Protein AF-A0A3C0ZNL0-F1 (afdb_monomer_lite)

Sequence (82 aa):
MKLDKLIQKLLPHDDKFYGFLEESSANLVNAAEALKKLSFSKDPAEREAIVAQIKDLEHQGDSITHRIFSELNATFVTPIDR

pLDDT: mean 89.63, std 12.39, range [55.31, 98.75]

Structure (mmCIF, N/CA/C/O backbone):
data_AF-A0A3C0ZNL0-F1
#
_entry.id   AF-A0A3C0ZNL0-F1
#
loop_
_atom_site.group_PDB
_atom_site.id
_atom_site.type_symbol
_atom_site.label_atom_id
_atom_site.label_alt_id
_atom_site.label_comp_id
_atom_site.label_asym_id
_atom_site.label_entity_id
_atom_site.label_seq_id
_atom_site.pdbx_PDB_ins_code
_atom_site.Cartn_x
_atom_site.Cartn_y
_atom_site.Cartn_z
_atom_site.occupancy
_atom_site.B_iso_or_equiv
_atom_site.auth_seq_id
_atom_site.auth_comp_id
_atom_site.auth_asym_id
_atom_site.auth_atom_id
_atom_site.pdbx_PDB_model_num
ATOM 1 N N . MET A 1 1 ? -13.751 -3.568 36.099 1.00 55.31 1 MET A N 1
ATOM 2 C CA . MET A 1 1 ? -14.661 -4.410 36.918 1.00 55.31 1 MET A CA 1
ATOM 3 C C . MET A 1 1 ? -15.268 -5.507 36.036 1.00 55.31 1 MET A C 1
ATOM 5 O O . MET A 1 1 ? -15.220 -5.387 34.821 1.00 55.31 1 MET A O 1
ATOM 9 N N . LYS A 1 2 ? -15.776 -6.623 36.592 1.00 67.62 2 LYS A N 1
ATOM 10 C CA . LYS A 1 2 ? -16.280 -7.777 35.797 1.00 67.62 2 LYS A CA 1
ATOM 11 C C . LYS A 1 2 ? -17.409 -7.410 34.814 1.00 67.62 2 LYS A C 1
ATOM 13 O O . LYS A 1 2 ? -17.562 -8.083 33.801 1.00 67.62 2 LYS A O 1
ATOM 18 N N . LEU A 1 3 ? -18.156 -6.349 35.119 1.00 74.25 3 LEU A N 1
ATOM 19 C CA . LEU A 1 3 ? -19.250 -5.827 34.304 1.00 74.25 3 LEU A CA 1
ATOM 20 C C . LEU A 1 3 ? -18.753 -5.215 32.983 1.00 74.25 3 LEU A C 1
ATOM 22 O O . LEU A 1 3 ? -19.328 -5.493 31.938 1.00 74.25 3 LEU A O 1
ATOM 26 N N . ASP A 1 4 ? -17.625 -4.500 33.012 1.00 70.19 4 ASP A N 1
ATOM 27 C CA . ASP A 1 4 ? -17.031 -3.869 31.823 1.00 70.19 4 ASP A CA 1
ATOM 28 C C . ASP A 1 4 ? -16.638 -4.918 30.777 1.00 70.19 4 ASP A C 1
ATOM 30 O O . ASP A 1 4 ? -16.942 -4.772 29.600 1.00 70.19 4 ASP A O 1
ATOM 34 N N . LYS A 1 5 ? -16.051 -6.041 31.219 1.00 68.62 5 LYS A N 1
ATOM 35 C CA . LYS A 1 5 ? -15.702 -7.172 30.339 1.00 68.62 5 LYS A CA 1
ATOM 36 C C . LYS A 1 5 ? -16.925 -7.855 29.724 1.00 68.62 5 LYS A C 1
ATOM 38 O O . LYS A 1 5 ? -16.827 -8.396 28.628 1.00 68.62 5 LYS A O 1
ATOM 43 N N . LEU A 1 6 ? -18.055 -7.875 30.432 1.00 75.44 6 LEU A N 1
ATOM 44 C CA . LEU A 1 6 ? -19.296 -8.470 29.934 1.00 75.44 6 LEU A CA 1
ATOM 45 C C . LEU A 1 6 ? -19.936 -7.574 28.865 1.00 75.44 6 LEU A C 1
ATOM 47 O O . LEU A 1 6 ? -20.371 -8.078 27.837 1.00 75.44 6 LEU A O 1
ATOM 51 N N . ILE A 1 7 ? -19.922 -6.255 29.083 1.00 72.75 7 ILE A N 1
ATOM 52 C CA . ILE A 1 7 ? -20.385 -5.249 28.116 1.00 72.75 7 ILE A CA 1
ATOM 53 C C . ILE A 1 7 ? -19.496 -5.256 26.867 1.00 72.75 7 ILE A C 1
ATOM 55 O O . ILE A 1 7 ? -20.010 -5.281 25.755 1.00 72.75 7 ILE A O 1
ATOM 59 N N . GLN A 1 8 ? -18.174 -5.335 27.032 1.00 68.06 8 GLN A N 1
ATOM 60 C CA . GLN A 1 8 ? -17.216 -5.393 25.923 1.00 68.06 8 GLN A CA 1
ATOM 61 C C . GLN A 1 8 ? -17.420 -6.623 25.023 1.00 68.06 8 GLN A C 1
ATOM 63 O O . GLN A 1 8 ? -17.264 -6.534 23.815 1.00 68.06 8 GLN A O 1
ATOM 68 N N . LYS A 1 9 ? -17.843 -7.755 25.598 1.00 68.50 9 LYS A N 1
ATOM 69 C CA . LYS A 1 9 ? -18.146 -8.992 24.860 1.00 68.50 9 LYS A CA 1
ATOM 70 C C . LYS A 1 9 ? -19.510 -8.970 24.148 1.00 68.50 9 LYS A C 1
ATOM 72 O O . LYS A 1 9 ? -19.764 -9.827 23.308 1.00 68.50 9 LYS A O 1
ATOM 77 N N . LEU A 1 10 ? -20.393 -8.044 24.531 1.00 68.88 10 LEU A N 1
ATOM 78 C CA . LEU A 1 10 ? -21.716 -7.826 23.933 1.00 68.88 10 LEU A CA 1
ATOM 79 C C . LEU A 1 10 ? -21.707 -6.704 22.887 1.00 68.88 10 LEU A C 1
ATOM 81 O O . LEU A 1 10 ? -22.621 -6.636 22.067 1.00 68.88 10 LEU A O 1
ATOM 85 N N . LEU A 1 11 ? -20.696 -5.830 22.914 1.00 66.19 11 LEU A N 1
ATOM 86 C CA . LEU A 1 11 ? -20.455 -4.886 21.834 1.00 66.19 11 LEU A CA 1
ATOM 87 C C . LEU A 1 11 ? -20.048 -5.678 20.584 1.00 66.19 11 LEU A C 1
ATOM 89 O O . LEU A 1 11 ? -19.195 -6.562 20.687 1.00 66.19 11 LEU A O 1
ATOM 93 N N . PRO A 1 12 ? -20.647 -5.399 19.414 1.00 57.44 12 PRO A N 1
ATOM 94 C CA . PRO A 1 12 ? -20.187 -5.990 18.170 1.00 57.44 12 PRO A CA 1
ATOM 95 C C . PRO A 1 12 ? -18.715 -5.615 17.986 1.00 57.44 12 PRO A C 1
ATOM 97 O O . PRO A 1 12 ? -18.378 -4.445 17.806 1.00 57.44 12 PRO A O 1
ATOM 100 N N . HIS A 1 13 ? -17.837 -6.611 18.094 1.00 58.16 13 HIS A N 1
ATOM 101 C CA . HIS A 1 13 ? -16.452 -6.484 17.675 1.00 58.16 13 HIS A CA 1
ATOM 102 C C . HIS A 1 13 ? -16.475 -6.411 16.156 1.00 58.16 13 HIS A C 1
ATOM 104 O O . HIS A 1 13 ? -16.575 -7.423 15.466 1.00 58.16 13 HIS A O 1
ATOM 110 N N . ASP A 1 14 ? -16.501 -5.187 15.643 1.00 61.03 14 ASP A N 1
ATOM 111 C CA . ASP A 1 14 ? -16.423 -4.949 14.215 1.00 61.03 14 ASP A CA 1
ATOM 112 C C . ASP A 1 14 ? -14.957 -5.152 13.793 1.00 61.03 14 ASP A C 1
ATOM 114 O O . ASP A 1 14 ? -14.177 -4.207 13.653 1.00 61.03 14 ASP A O 1
ATOM 118 N N . ASP A 1 15 ? -14.559 -6.423 13.653 1.00 70.38 15 ASP A N 1
ATOM 119 C CA . ASP A 1 15 ? -13.211 -6.866 13.250 1.00 70.38 15 ASP A CA 1
ATOM 120 C C . ASP A 1 15 ? -12.860 -6.449 11.806 1.00 70.38 15 ASP A C 1
ATOM 122 O O . ASP A 1 15 ? -11.763 -6.720 11.310 1.00 70.38 15 ASP A O 1
ATOM 126 N N . LYS A 1 16 ? -13.764 -5.725 11.131 1.00 83.25 16 LYS A N 1
ATOM 127 C CA . LYS A 1 16 ? -13.578 -5.148 9.796 1.00 83.25 16 LYS A CA 1
ATOM 128 C C . LYS A 1 16 ? -12.287 -4.339 9.665 1.00 83.25 16 LYS A C 1
ATOM 130 O O . LYS A 1 16 ? -11.670 -4.373 8.607 1.00 83.25 16 LYS A O 1
ATOM 135 N N . PHE A 1 17 ? -11.845 -3.651 10.725 1.00 89.00 17 PHE A N 1
ATOM 136 C CA . PHE A 1 17 ? -10.613 -2.858 10.678 1.00 89.00 17 PHE A CA 1
ATOM 137 C C . PHE A 1 17 ? -9.370 -3.726 10.502 1.00 89.00 17 PHE A C 1
ATOM 139 O O . PHE A 1 17 ? -8.500 -3.365 9.715 1.00 89.00 17 PHE A O 1
ATOM 146 N N . TYR A 1 18 ? -9.297 -4.883 11.166 1.00 91.19 18 TYR A N 1
ATOM 147 C CA . TYR A 1 18 ? -8.199 -5.823 10.942 1.00 91.19 18 TYR A CA 1
ATOM 148 C C . TYR A 1 18 ? -8.246 -6.381 9.521 1.00 91.19 18 TYR A C 1
ATOM 150 O O . TYR A 1 18 ? -7.219 -6.393 8.851 1.00 91.19 18 TYR A O 1
ATOM 158 N N . GLY A 1 19 ? -9.441 -6.708 9.017 1.00 92.62 19 GLY A N 1
ATOM 159 C CA . GLY A 1 19 ? -9.622 -7.109 7.620 1.00 92.62 19 GLY A CA 1
ATOM 160 C C . GLY A 1 19 ? -9.144 -6.048 6.619 1.00 92.62 19 GLY A C 1
ATOM 161 O O . GLY A 1 19 ? -8.442 -6.376 5.667 1.00 92.62 19 GLY A O 1
ATOM 162 N N . PHE A 1 20 ? -9.442 -4.764 6.845 1.00 93.69 20 PHE A N 1
ATOM 163 C CA . PHE A 1 20 ? -8.940 -3.693 5.977 1.00 93.69 20 PHE A CA 1
ATOM 164 C C . PHE A 1 20 ? -7.421 -3.521 6.060 1.00 93.69 20 PHE A C 1
ATOM 166 O O . PHE A 1 20 ? -6.780 -3.243 5.048 1.00 93.69 20 PHE A O 1
ATOM 173 N N . LEU A 1 21 ? -6.830 -3.676 7.249 1.00 93.81 21 LEU A N 1
ATOM 174 C CA . LEU A 1 21 ? -5.378 -3.609 7.422 1.00 93.81 21 LEU A CA 1
ATOM 175 C C . LEU A 1 21 ? -4.676 -4.792 6.744 1.00 93.81 21 LEU A C 1
ATOM 177 O O . LEU A 1 21 ? -3.626 -4.604 6.127 1.00 93.81 21 LEU A O 1
ATOM 181 N N . GLU A 1 22 ? -5.260 -5.988 6.809 1.00 96.19 22 GLU A N 1
ATOM 182 C CA . GLU A 1 22 ? -4.798 -7.164 6.068 1.00 96.19 22 GLU A CA 1
ATOM 183 C C . GLU A 1 22 ? -4.882 -6.931 4.555 1.00 96.19 22 GLU A C 1
ATOM 185 O O . GLU A 1 22 ? -3.893 -7.143 3.853 1.00 96.19 22 GLU A O 1
ATOM 190 N N . GLU A 1 23 ? -6.010 -6.414 4.057 1.00 97.62 23 GLU A N 1
ATOM 191 C CA . GLU A 1 23 ? -6.210 -6.063 2.643 1.00 97.62 23 GLU A CA 1
ATOM 192 C C . GLU A 1 23 ? -5.173 -5.026 2.172 1.00 97.62 23 GLU A C 1
ATOM 194 O O . GLU A 1 23 ? -4.497 -5.218 1.158 1.00 97.62 23 GLU A O 1
ATOM 199 N N . SER A 1 24 ? -4.974 -3.960 2.953 1.00 98.06 24 SER A N 1
ATOM 200 C CA . SER A 1 24 ? -3.968 -2.928 2.682 1.00 98.06 24 SER A CA 1
ATOM 201 C C . SER A 1 24 ? -2.549 -3.500 2.662 1.00 98.06 24 SER A C 1
ATOM 203 O O . SER A 1 24 ? -1.743 -3.132 1.805 1.00 98.06 24 SER A O 1
ATOM 205 N N . SER A 1 25 ? -2.229 -4.396 3.597 1.00 98.31 25 SER A N 1
ATOM 206 C CA . SER A 1 25 ? -0.907 -5.022 3.693 1.00 98.31 25 SER A CA 1
ATOM 207 C C . SER A 1 25 ? -0.654 -5.969 2.521 1.00 98.31 25 SER A C 1
ATOM 209 O O . SER A 1 25 ? 0.432 -5.951 1.945 1.00 98.31 25 SER A O 1
ATOM 211 N N . ALA A 1 26 ? -1.658 -6.748 2.112 1.00 98.62 26 ALA A N 1
ATOM 212 C CA . ALA A 1 26 ? -1.574 -7.608 0.938 1.00 98.62 26 ALA A CA 1
ATOM 213 C C . ALA A 1 26 ? -1.340 -6.790 -0.343 1.00 98.62 26 ALA A C 1
ATOM 215 O O . ALA A 1 26 ? -0.461 -7.126 -1.138 1.00 98.62 26 ALA A O 1
ATOM 216 N N . ASN A 1 27 ? -2.056 -5.672 -0.516 1.00 98.75 27 ASN A N 1
ATOM 217 C CA . ASN A 1 27 ? -1.839 -4.771 -1.649 1.00 98.75 27 ASN A CA 1
ATOM 218 C C . ASN A 1 27 ? -0.418 -4.179 -1.657 1.00 98.75 27 ASN A C 1
ATOM 220 O O . ASN A 1 27 ? 0.228 -4.138 -2.705 1.00 98.75 27 ASN A O 1
ATOM 224 N N . LEU A 1 28 ? 0.102 -3.781 -0.489 1.00 98.56 28 LEU A N 1
ATOM 225 C CA . LEU A 1 28 ? 1.475 -3.289 -0.348 1.00 98.56 28 LEU A CA 1
ATOM 226 C C . LEU A 1 28 ? 2.513 -4.345 -0.754 1.00 98.56 28 LEU A C 1
ATOM 228 O O . LEU A 1 28 ? 3.461 -4.021 -1.470 1.00 98.56 28 LEU A O 1
ATOM 232 N N . VAL A 1 29 ? 2.337 -5.598 -0.324 1.00 98.75 29 VAL A N 1
ATOM 233 C CA . VAL A 1 29 ? 3.229 -6.704 -0.708 1.00 98.75 29 VAL A CA 1
ATOM 234 C C . VAL A 1 29 ? 3.209 -6.902 -2.224 1.00 98.75 29 VAL A C 1
ATOM 236 O O . VAL A 1 29 ? 4.272 -6.911 -2.844 1.00 98.75 29 VAL A O 1
ATOM 239 N N . ASN A 1 30 ? 2.024 -6.946 -2.838 1.00 98.69 30 ASN A N 1
ATOM 240 C CA . ASN A 1 30 ? 1.885 -7.076 -4.291 1.00 98.69 30 ASN A CA 1
ATOM 241 C C . ASN A 1 30 ? 2.565 -5.918 -5.043 1.00 98.69 30 ASN A C 1
ATOM 243 O O . ASN A 1 30 ? 3.264 -6.137 -6.035 1.00 98.69 30 ASN A O 1
ATOM 247 N N . ALA A 1 31 ? 2.406 -4.681 -4.562 1.00 98.62 31 ALA A N 1
ATOM 248 C CA . ALA A 1 31 ? 3.046 -3.506 -5.151 1.00 98.62 31 ALA A CA 1
ATOM 249 C C . ALA A 1 31 ? 4.577 -3.565 -5.028 1.00 98.62 31 ALA A C 1
ATOM 251 O O . ALA A 1 31 ? 5.290 -3.258 -5.987 1.00 98.62 31 ALA A O 1
ATOM 252 N N . ALA A 1 32 ? 5.096 -4.009 -3.880 1.00 98.62 32 ALA A N 1
ATOM 253 C CA . ALA A 1 32 ? 6.527 -4.189 -3.663 1.00 98.62 32 ALA A CA 1
ATOM 254 C C . ALA A 1 32 ? 7.116 -5.286 -4.566 1.00 98.62 32 ALA A C 1
ATOM 256 O O . ALA A 1 32 ? 8.208 -5.117 -5.116 1.00 98.62 32 ALA A O 1
ATOM 257 N N . GLU A 1 33 ? 6.396 -6.389 -4.770 1.00 98.69 33 GLU A N 1
ATOM 258 C CA . GLU A 1 33 ? 6.793 -7.454 -5.693 1.00 98.69 33 GLU A CA 1
ATOM 259 C C . GLU A 1 33 ? 6.808 -6.980 -7.151 1.00 98.69 33 GLU A C 1
ATOM 261 O O . GLU A 1 33 ? 7.778 -7.238 -7.871 1.00 98.69 33 GLU A O 1
ATOM 266 N N . ALA A 1 34 ? 5.791 -6.226 -7.578 1.00 98.56 34 ALA A N 1
ATOM 267 C CA . ALA A 1 34 ? 5.745 -5.629 -8.910 1.00 98.56 34 ALA A CA 1
ATOM 268 C C . ALA A 1 34 ? 6.902 -4.636 -9.120 1.00 98.56 34 ALA A C 1
ATOM 270 O O . ALA A 1 34 ? 7.601 -4.693 -10.135 1.00 98.56 34 ALA A O 1
ATOM 271 N N . LEU A 1 35 ? 7.186 -3.786 -8.128 1.00 98.50 35 LEU A N 1
ATOM 272 C CA . LEU A 1 35 ? 8.322 -2.863 -8.165 1.00 98.50 35 LEU A CA 1
ATOM 273 C C . LEU A 1 35 ? 9.665 -3.605 -8.237 1.00 98.50 35 LEU A C 1
ATOM 275 O O . LEU A 1 35 ? 10.542 -3.241 -9.024 1.00 98.50 35 LEU A O 1
ATOM 279 N N . LYS A 1 36 ? 9.825 -4.679 -7.458 1.00 98.50 36 LYS A N 1
ATOM 280 C CA . LYS A 1 36 ? 11.002 -5.551 -7.528 1.00 98.50 36 LYS A CA 1
ATOM 281 C C . LYS A 1 36 ? 11.159 -6.124 -8.937 1.00 98.50 36 LYS A C 1
ATOM 283 O O . LYS A 1 36 ? 12.252 -6.065 -9.495 1.00 98.50 36 LYS A O 1
ATOM 288 N N . LYS A 1 37 ? 10.078 -6.630 -9.539 1.00 98.12 37 LYS A N 1
ATOM 289 C CA . LYS A 1 37 ? 10.088 -7.152 -10.912 1.00 98.12 37 LYS A CA 1
ATOM 290 C C . LYS A 1 37 ? 10.510 -6.078 -11.923 1.00 98.12 37 LYS A C 1
ATOM 292 O O . LYS A 1 37 ? 11.371 -6.339 -12.762 1.00 98.12 37 LYS A O 1
ATOM 297 N N . LEU A 1 38 ? 9.983 -4.858 -11.794 1.00 98.31 38 LEU A N 1
ATOM 298 C CA . LEU A 1 38 ? 10.355 -3.716 -12.636 1.00 98.31 38 LEU A CA 1
ATOM 299 C C . LEU A 1 38 ? 11.856 -3.397 -12.561 1.00 98.31 38 LEU A C 1
ATOM 301 O O . LEU A 1 38 ? 12.464 -3.039 -13.570 1.00 98.31 38 LEU A O 1
ATOM 305 N N . SER A 1 39 ? 12.463 -3.528 -11.378 1.00 97.25 39 SER A N 1
ATOM 306 C CA . SER A 1 39 ? 13.895 -3.274 -11.177 1.00 97.25 39 SER A CA 1
ATOM 307 C C . SER A 1 39 ? 14.788 -4.272 -11.925 1.00 97.25 39 SER A C 1
ATOM 309 O O . SER A 1 39 ? 15.863 -3.891 -12.390 1.00 97.25 39 SER A O 1
ATOM 311 N N . PHE A 1 40 ? 14.339 -5.519 -12.094 1.00 97.19 40 PHE A N 1
ATOM 312 C CA . PHE A 1 40 ? 15.100 -6.567 -12.783 1.00 97.19 40 PHE A CA 1
ATOM 313 C C . PHE A 1 40 ? 14.771 -6.712 -14.276 1.00 97.19 40 PHE A C 1
ATOM 315 O O . PHE A 1 40 ? 15.574 -7.290 -15.013 1.00 97.19 40 PHE A O 1
ATOM 322 N N . SER A 1 41 ? 13.630 -6.195 -14.743 1.00 96.31 41 SER A N 1
ATOM 323 C CA . SER A 1 41 ? 13.238 -6.300 -16.152 1.00 96.31 41 SER A CA 1
ATOM 324 C C . SER A 1 41 ? 14.046 -5.357 -17.053 1.00 96.31 41 SER A C 1
ATOM 326 O O . SER A 1 41 ? 14.187 -4.158 -16.781 1.00 96.31 41 SER A O 1
ATOM 328 N N . LYS A 1 42 ? 14.561 -5.915 -18.156 1.00 96.31 42 LYS A N 1
ATOM 329 C CA . LYS A 1 42 ? 15.340 -5.211 -19.191 1.00 96.31 42 LYS A CA 1
ATOM 330 C C . LYS A 1 42 ? 14.547 -4.956 -20.473 1.00 96.31 42 LYS A C 1
ATOM 332 O O . LYS A 1 42 ? 14.999 -4.166 -21.296 1.00 96.31 42 LYS A O 1
ATOM 337 N N . ASP A 1 43 ? 13.408 -5.622 -20.646 1.00 97.81 43 ASP A N 1
ATOM 338 C CA 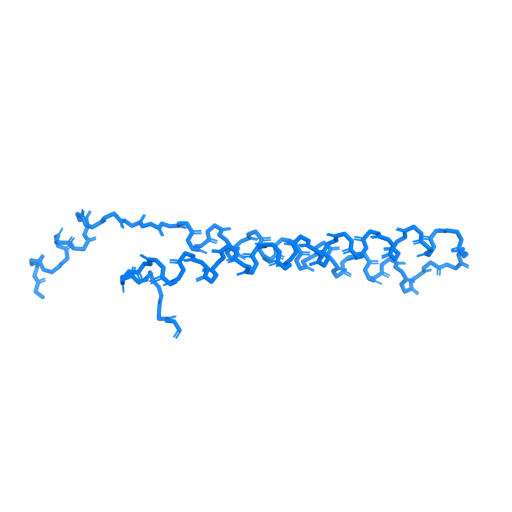. ASP A 1 43 ? 12.558 -5.477 -21.826 1.00 97.81 43 ASP A CA 1
ATOM 339 C C . ASP A 1 43 ? 11.639 -4.250 -21.676 1.00 97.81 43 ASP A C 1
ATOM 341 O O . ASP A 1 43 ? 10.858 -4.199 -20.725 1.00 97.81 43 ASP A O 1
ATOM 345 N N . PRO A 1 44 ? 11.703 -3.252 -22.577 1.00 97.06 44 PRO A N 1
ATOM 346 C CA . PRO A 1 44 ? 10.843 -2.073 -22.508 1.00 97.06 44 PRO A CA 1
ATOM 347 C C . PRO A 1 44 ? 9.344 -2.390 -22.461 1.00 97.06 44 PRO A C 1
ATOM 349 O O . PRO A 1 44 ? 8.628 -1.747 -21.695 1.00 97.06 44 PRO A O 1
ATOM 352 N N . ALA A 1 45 ? 8.880 -3.387 -23.224 1.00 97.50 45 ALA A N 1
ATOM 353 C CA . ALA A 1 45 ? 7.462 -3.739 -23.272 1.00 97.50 45 ALA A CA 1
ATOM 354 C C . ALA A 1 45 ? 6.991 -4.367 -21.950 1.00 97.50 45 ALA A C 1
ATOM 356 O O . ALA A 1 45 ? 5.961 -3.977 -21.399 1.00 97.50 45 ALA A O 1
ATOM 357 N N . GLU A 1 46 ? 7.776 -5.291 -21.383 1.00 97.31 46 GLU A N 1
ATOM 358 C CA . GLU A 1 46 ? 7.493 -5.846 -20.057 1.00 97.31 46 GLU A CA 1
ATOM 359 C C . GLU A 1 46 ? 7.495 -4.761 -18.967 1.00 97.31 46 GLU A C 1
ATOM 361 O O . GLU A 1 46 ? 6.627 -4.754 -18.093 1.00 97.31 46 GLU A O 1
ATOM 366 N N . ARG A 1 47 ? 8.440 -3.815 -19.018 1.00 98.25 47 ARG A N 1
ATOM 367 C CA . ARG A 1 47 ? 8.508 -2.706 -18.056 1.00 98.25 47 ARG A CA 1
ATOM 368 C C . ARG A 1 47 ? 7.255 -1.836 -18.100 1.00 98.25 47 ARG A C 1
ATOM 370 O O . ARG A 1 47 ? 6.745 -1.488 -17.039 1.00 98.25 47 ARG A O 1
ATOM 377 N N . GLU A 1 48 ? 6.759 -1.504 -19.290 1.00 98.25 48 GLU A N 1
ATOM 378 C CA . GLU A 1 48 ? 5.524 -0.728 -19.460 1.00 98.25 48 GLU A CA 1
ATOM 379 C C . GLU A 1 48 ? 4.317 -1.455 -18.851 1.00 98.25 48 GLU A C 1
ATOM 381 O O . GLU A 1 48 ? 3.566 -0.864 -18.073 1.00 98.25 48 GLU A O 1
ATOM 386 N N . ALA A 1 49 ? 4.190 -2.761 -19.101 1.00 98.38 49 ALA A N 1
ATOM 387 C CA . ALA A 1 49 ? 3.134 -3.578 -18.508 1.00 98.38 49 ALA A CA 1
ATOM 388 C C . ALA A 1 49 ? 3.214 -3.623 -16.969 1.00 98.38 49 ALA A C 1
ATOM 390 O O . ALA A 1 49 ? 2.195 -3.502 -16.289 1.00 98.38 49 ALA A O 1
ATOM 391 N N . ILE A 1 50 ? 4.419 -3.752 -16.399 1.00 98.56 50 ILE A N 1
ATOM 392 C CA . ILE A 1 50 ? 4.604 -3.746 -14.939 1.00 98.56 50 ILE A CA 1
ATOM 393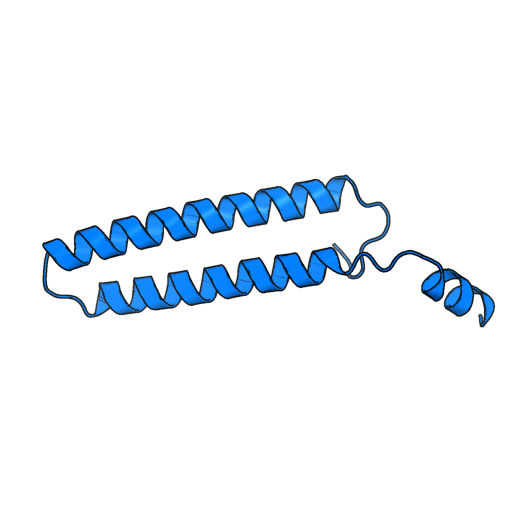 C C . ILE A 1 50 ? 4.269 -2.369 -14.347 1.00 98.56 50 ILE A C 1
ATOM 395 O O . ILE A 1 50 ? 3.672 -2.296 -13.277 1.00 98.56 50 ILE A O 1
ATOM 399 N N . VAL A 1 51 ? 4.616 -1.272 -15.026 1.00 98.50 51 VAL A N 1
ATOM 400 C CA . VAL A 1 51 ? 4.251 0.083 -14.577 1.00 98.50 51 VAL A CA 1
ATOM 401 C C . VAL A 1 51 ? 2.733 0.263 -14.549 1.00 98.50 51 VAL A C 1
ATOM 403 O O . VAL A 1 51 ? 2.215 0.798 -13.569 1.00 98.50 51 VAL A O 1
ATOM 406 N N . ALA A 1 52 ? 2.015 -0.226 -15.566 1.00 98.56 52 ALA A N 1
ATOM 407 C CA . ALA A 1 52 ? 0.553 -0.218 -15.566 1.00 98.56 52 ALA A CA 1
ATOM 408 C 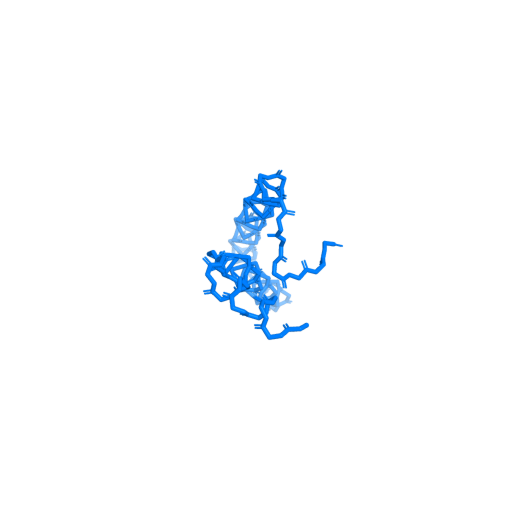C . ALA A 1 52 ? -0.014 -1.018 -14.379 1.00 98.56 52 ALA A C 1
ATOM 410 O O . ALA A 1 52 ? -0.844 -0.506 -13.633 1.00 98.56 52 ALA A O 1
ATOM 411 N N . GLN A 1 53 ? 0.526 -2.214 -14.116 1.00 98.56 53 GLN A N 1
ATOM 412 C CA . GLN A 1 53 ? 0.135 -3.023 -12.958 1.00 98.56 53 GLN A CA 1
ATOM 413 C C . GLN A 1 53 ? 0.384 -2.301 -11.621 1.00 98.56 53 GLN A C 1
ATOM 415 O O . GLN A 1 53 ? -0.456 -2.351 -10.725 1.00 98.56 53 GLN A O 1
ATOM 420 N N . ILE A 1 54 ? 1.524 -1.619 -11.465 1.00 98.75 54 ILE A N 1
ATOM 421 C CA . ILE A 1 54 ? 1.818 -0.825 -10.260 1.00 98.75 54 ILE A CA 1
ATOM 422 C C . ILE A 1 54 ? 0.797 0.306 -10.104 1.00 98.75 54 ILE A C 1
ATOM 424 O O . ILE A 1 54 ? 0.355 0.573 -8.988 1.00 98.75 54 ILE A O 1
ATOM 428 N N . LYS A 1 55 ? 0.395 0.952 -11.205 1.00 98.69 55 LYS A N 1
ATOM 429 C CA . LYS A 1 55 ? -0.619 2.010 -11.175 1.00 98.69 55 LYS A CA 1
ATOM 430 C C . LYS A 1 55 ? -1.988 1.478 -10.744 1.00 98.69 55 LYS A C 1
ATOM 432 O O . LYS A 1 55 ? -2.662 2.119 -9.945 1.00 98.69 55 LYS A O 1
ATOM 437 N N . ASP A 1 56 ? -2.362 0.284 -11.190 1.00 98.75 56 ASP A N 1
ATOM 438 C CA . ASP A 1 56 ? -3.600 -0.368 -10.753 1.00 98.75 56 ASP A CA 1
ATOM 439 C C . ASP A 1 56 ? -3.566 -0.752 -9.266 1.00 98.75 56 ASP A C 1
ATOM 441 O O . ASP A 1 56 ? -4.572 -0.620 -8.568 1.00 98.75 56 ASP A O 1
ATOM 445 N N . LEU A 1 57 ? -2.418 -1.213 -8.758 1.00 98.75 57 LEU A N 1
ATOM 446 C CA .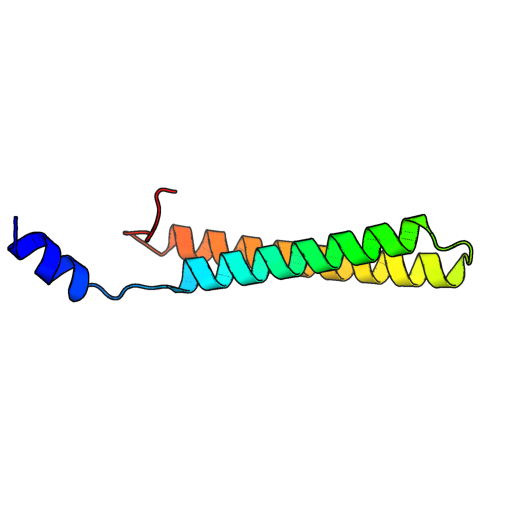 LEU A 1 57 ? -2.225 -1.511 -7.332 1.00 98.75 57 LEU A CA 1
ATOM 447 C C . LEU A 1 57 ? -2.252 -0.241 -6.469 1.00 98.75 57 LEU A C 1
ATOM 449 O O . LEU A 1 57 ? -2.730 -0.269 -5.335 1.00 98.75 57 LEU A O 1
ATOM 453 N N . GLU A 1 58 ? -1.779 0.886 -6.997 1.00 98.56 58 GLU A N 1
ATOM 454 C CA . GLU A 1 58 ? -1.875 2.184 -6.327 1.00 98.56 58 GLU A CA 1
ATOM 455 C C . GLU A 1 58 ? -3.332 2.648 -6.206 1.00 98.56 58 GLU A C 1
ATOM 457 O O . GLU A 1 58 ? -3.768 2.960 -5.099 1.00 98.56 58 GLU A O 1
ATOM 462 N N . HIS A 1 59 ? -4.122 2.581 -7.282 1.00 98.69 59 HIS A N 1
ATOM 463 C CA . HIS A 1 5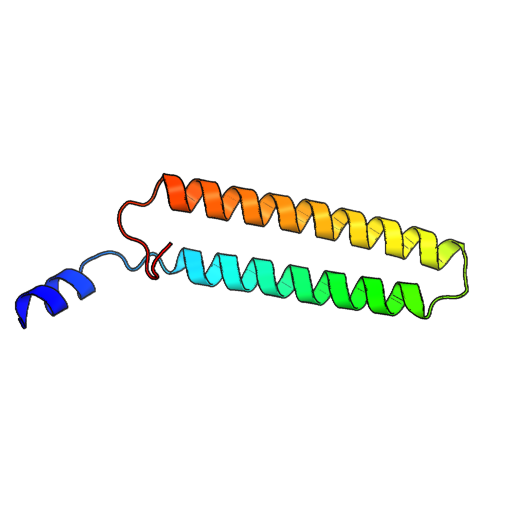9 ? -5.555 2.901 -7.227 1.00 98.69 59 HIS A CA 1
ATOM 464 C C . HIS A 1 59 ? -6.339 1.982 -6.272 1.00 98.69 59 HIS A C 1
ATOM 466 O O . HIS A 1 59 ? -7.257 2.428 -5.575 1.00 98.69 59 HIS A O 1
ATOM 472 N N . GLN A 1 60 ? -5.984 0.694 -6.218 1.00 98.56 60 GLN A N 1
ATOM 473 C CA . GLN A 1 60 ? -6.551 -0.240 -5.240 1.00 98.56 60 GLN A CA 1
ATOM 474 C C . GLN A 1 60 ? -6.189 0.168 -3.808 1.00 98.56 60 GLN A C 1
ATOM 476 O O . GLN A 1 60 ? -7.064 0.208 -2.944 1.00 98.56 60 GLN A O 1
ATOM 481 N N . GLY A 1 61 ? -4.928 0.534 -3.566 1.00 98.50 61 GLY A N 1
ATOM 482 C CA . GLY A 1 61 ? -4.465 1.039 -2.273 1.00 98.50 61 GLY A CA 1
ATOM 483 C C . GLY A 1 61 ? -5.203 2.302 -1.824 1.00 98.50 61 GLY A C 1
ATOM 484 O O . GLY A 1 61 ? -5.608 2.394 -0.663 1.00 98.50 61 GLY A O 1
ATOM 485 N N . ASP A 1 62 ? -5.443 3.242 -2.739 1.00 98.50 62 ASP A N 1
ATOM 486 C CA . ASP A 1 62 ? -6.224 4.454 -2.468 1.00 98.50 62 ASP A CA 1
ATOM 487 C C . ASP A 1 62 ? -7.680 4.119 -2.110 1.00 98.50 62 ASP A C 1
ATOM 489 O O . ASP A 1 62 ? -8.211 4.592 -1.105 1.00 98.50 62 ASP A O 1
ATOM 493 N N . SER A 1 63 ? -8.299 3.192 -2.847 1.00 98.31 63 SER A N 1
ATOM 494 C CA . SER A 1 63 ? -9.661 2.719 -2.563 1.00 98.31 63 SER A CA 1
ATOM 495 C C . SER A 1 63 ? -9.777 2.058 -1.183 1.00 98.31 63 SER A C 1
ATOM 497 O O . SER A 1 63 ? -10.742 2.304 -0.453 1.00 98.31 63 SER A O 1
ATOM 499 N N . ILE A 1 64 ? -8.794 1.238 -0.793 1.00 97.94 64 ILE A N 1
ATOM 500 C CA . ILE A 1 64 ? -8.721 0.626 0.545 1.00 97.94 64 ILE A CA 1
ATOM 501 C C . ILE A 1 64 ? -8.582 1.714 1.612 1.00 97.94 64 ILE A C 1
ATOM 503 O O . ILE A 1 64 ? -9.320 1.721 2.596 1.00 97.94 64 ILE A O 1
ATOM 507 N N . THR A 1 65 ? -7.684 2.671 1.391 1.00 97.38 65 THR A N 1
ATOM 508 C CA . THR A 1 65 ? -7.453 3.799 2.300 1.00 97.38 65 THR A CA 1
ATOM 509 C C . THR A 1 65 ? -8.728 4.620 2.496 1.00 97.38 65 THR A C 1
ATOM 511 O O . THR A 1 65 ? -9.122 4.909 3.627 1.00 97.38 65 THR A O 1
ATOM 514 N N . HIS A 1 66 ? -9.438 4.927 1.410 1.00 97.81 66 HIS A N 1
ATOM 515 C CA . HIS A 1 66 ? -10.705 5.648 1.456 1.00 97.81 66 HIS A CA 1
ATOM 516 C C . HIS A 1 66 ? -11.783 4.894 2.249 1.00 97.81 66 HIS A C 1
ATOM 518 O O . HIS A 1 66 ? -12.513 5.505 3.035 1.00 97.81 66 HIS A O 1
ATOM 524 N N . ARG A 1 67 ? -11.859 3.564 2.094 1.00 95.50 67 ARG A N 1
ATOM 525 C CA . ARG A 1 67 ? -12.760 2.703 2.877 1.00 95.50 67 ARG A CA 1
ATOM 526 C C . ARG A 1 67 ? -12.409 2.730 4.363 1.00 95.50 67 ARG A C 1
ATOM 528 O O . ARG A 1 67 ? -13.300 2.947 5.178 1.00 95.50 67 ARG A O 1
ATOM 535 N N . ILE A 1 68 ? -11.128 2.593 4.715 1.00 94.12 68 ILE A N 1
ATOM 536 C CA . ILE A 1 68 ? -10.659 2.660 6.109 1.00 94.12 68 ILE A CA 1
ATOM 537 C C . ILE A 1 68 ? -11.068 3.987 6.748 1.00 94.12 68 ILE A C 1
ATOM 539 O O . ILE A 1 68 ? -11.679 3.984 7.815 1.00 94.12 68 ILE A O 1
ATOM 543 N N . PHE A 1 69 ? -10.784 5.119 6.100 1.00 94.44 69 PHE A N 1
ATOM 544 C CA . PHE A 1 69 ? -11.124 6.432 6.654 1.00 94.44 69 PHE A CA 1
ATOM 545 C C . PHE A 1 69 ? -12.631 6.661 6.755 1.00 94.44 69 PHE A C 1
ATOM 547 O O . PHE A 1 69 ? -13.101 7.203 7.756 1.00 94.44 69 PHE A O 1
ATOM 554 N N . SER A 1 70 ? -13.398 6.223 5.756 1.00 94.56 70 SER A N 1
ATOM 555 C CA . SER A 1 70 ? -14.861 6.283 5.792 1.00 94.56 70 SER A CA 1
ATOM 556 C C . SER A 1 70 ? -15.423 5.518 6.995 1.00 94.56 70 SER A C 1
ATOM 558 O O . SER A 1 70 ? -16.230 6.058 7.753 1.00 94.56 70 SER A O 1
ATOM 560 N N . GLU A 1 71 ? -14.928 4.303 7.238 1.00 91.31 71 GLU A N 1
ATOM 561 C CA . GLU A 1 71 ? -15.346 3.477 8.374 1.00 91.31 71 GLU A CA 1
ATOM 562 C C . GLU A 1 71 ? -14.853 4.022 9.720 1.00 91.31 71 GLU A C 1
ATOM 564 O O . GLU A 1 71 ? -15.602 4.006 10.698 1.00 91.31 71 GLU A O 1
ATOM 569 N N . LEU A 1 72 ? -13.632 4.565 9.787 1.00 91.19 72 LEU A N 1
ATOM 570 C CA . LEU A 1 72 ? -13.113 5.249 10.979 1.00 91.19 72 LEU A CA 1
ATOM 571 C C . LEU A 1 72 ? -13.993 6.445 11.367 1.00 91.19 72 LEU A C 1
ATOM 573 O O . LEU A 1 72 ? -14.271 6.648 12.550 1.00 91.19 72 LEU A O 1
ATOM 577 N N . ASN A 1 73 ? -14.452 7.224 10.386 1.00 90.81 73 ASN A N 1
ATOM 578 C CA . ASN A 1 73 ? -15.315 8.383 10.615 1.00 90.81 73 ASN A CA 1
ATOM 579 C C . ASN A 1 73 ? -16.739 7.984 11.032 1.00 90.81 73 ASN A C 1
ATOM 581 O O . ASN A 1 73 ? -17.366 8.700 11.809 1.00 90.81 73 ASN A O 1
ATOM 585 N N . ALA A 1 74 ? -17.240 6.844 10.547 1.00 89.31 74 ALA A N 1
ATOM 586 C CA . ALA A 1 74 ? -18.567 6.323 10.886 1.00 89.31 74 ALA A CA 1
ATOM 587 C C . ALA A 1 74 ? -18.606 5.520 12.201 1.00 89.31 74 ALA A C 1
ATOM 589 O O . ALA A 1 74 ? -19.679 5.272 12.751 1.00 89.31 74 ALA A O 1
ATOM 590 N N . THR A 1 75 ? -17.449 5.106 12.719 1.00 85.62 75 THR A N 1
ATOM 591 C CA . THR A 1 75 ? -17.346 4.284 13.929 1.00 85.62 75 THR A CA 1
ATOM 592 C C . THR A 1 75 ? -17.067 5.166 15.146 1.00 85.62 75 THR A C 1
ATOM 594 O O . THR A 1 75 ? -16.231 6.058 15.077 1.00 85.62 75 THR A O 1
ATOM 597 N N . PHE A 1 76 ? -17.732 4.931 16.283 1.00 82.31 76 PHE A N 1
ATOM 598 C CA . PHE A 1 76 ? -17.463 5.662 17.536 1.00 82.31 76 PHE A CA 1
ATOM 599 C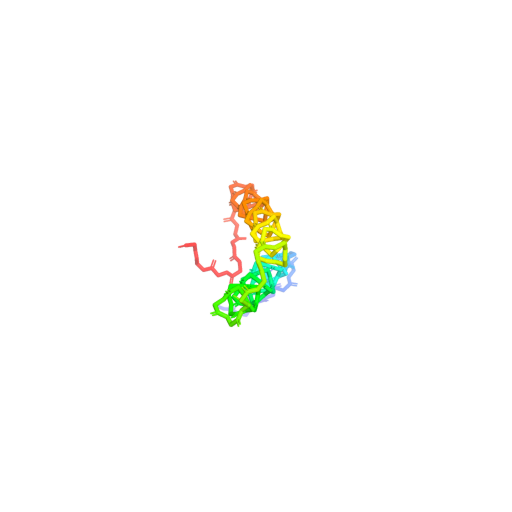 C . PHE A 1 76 ? -16.349 5.002 18.369 1.00 82.31 76 PHE A C 1
ATOM 601 O O . PHE A 1 76 ? -15.430 5.683 18.815 1.00 82.31 76 PHE A O 1
ATOM 608 N N . VAL A 1 77 ? -16.379 3.671 18.511 1.00 81.56 77 VAL A N 1
ATOM 609 C CA . VAL A 1 77 ? -15.372 2.873 19.237 1.00 81.56 77 VAL A CA 1
ATOM 610 C C . VAL A 1 77 ? -14.587 2.018 18.248 1.00 81.56 77 VAL A C 1
ATOM 612 O O . VAL A 1 77 ? -15.175 1.185 17.566 1.00 81.56 77 VAL A O 1
ATOM 615 N N . THR A 1 78 ? -13.272 2.208 18.172 1.00 83.88 78 THR A N 1
ATOM 616 C CA . THR A 1 78 ? -12.374 1.415 17.318 1.00 83.88 78 THR A CA 1
ATOM 617 C C . THR A 1 78 ? -11.689 0.301 18.125 1.00 83.88 78 THR A C 1
ATOM 619 O O . THR A 1 78 ? -11.511 0.451 19.334 1.00 83.88 78 THR A O 1
ATOM 622 N N . PRO A 1 79 ? -11.312 -0.831 17.494 1.00 80.56 79 PRO A N 1
ATOM 623 C CA . PRO A 1 79 ? -10.668 -1.953 18.192 1.00 80.56 79 PRO A CA 1
ATOM 624 C C . PRO A 1 79 ? -9.227 -1.649 18.634 1.00 80.56 79 PRO A C 1
ATOM 626 O O . PRO A 1 79 ? -8.707 -2.297 19.541 1.00 80.56 79 PRO A O 1
ATOM 629 N N . ILE A 1 80 ? -8.599 -0.654 18.009 1.00 81.75 80 ILE A N 1
ATOM 630 C CA . ILE A 1 80 ? -7.309 -0.068 18.379 1.00 81.75 80 ILE A CA 1
ATOM 631 C C . ILE A 1 80 ? -7.461 1.453 18.451 1.00 81.75 80 ILE A C 1
ATOM 633 O O . ILE A 1 80 ? -8.393 2.007 17.855 1.00 81.75 80 ILE A O 1
ATOM 637 N N . ASP A 1 81 ? -6.562 2.119 19.172 1.00 79.88 81 ASP A N 1
ATOM 638 C CA . ASP A 1 81 ? -6.491 3.580 19.149 1.00 79.88 81 ASP A CA 1
ATOM 639 C C . ASP A 1 81 ? -6.233 4.075 17.719 1.00 79.88 81 ASP A C 1
ATOM 641 O O . ASP A 1 81 ? -5.516 3.435 16.943 1.00 79.88 81 ASP A O 1
ATOM 645 N N . ARG A 1 82 ? -6.886 5.187 17.377 1.00 69.75 82 ARG A N 1
ATOM 646 C CA . ARG A 1 82 ? -6.753 5.855 16.078 1.00 69.75 82 ARG A CA 1
ATOM 647 C C . ARG A 1 82 ? -5.453 6.637 15.985 1.00 69.75 82 ARG A C 1
ATOM 649 O O . ARG A 1 82 ? -5.031 7.187 17.027 1.00 69.75 82 ARG A O 1
#

Radius of gyration: 18.97 Å; chains: 1; bounding box: 37×17×60 Å

Foldseek 3Di:
DVVVVVVVVVPPQPCVLVVLVVQLVVLVVVLVVLVVVLVPDPDPVVNVVSVVVNVVSVVSNVVSVVVNVVVVVVDDDHPDDD

Secondary structure (DSSP, 8-state):
-HHHHHHHHHS---THHHHHHHHHHHHHHHHHHHHHHHHH---HHHHHHHHHHHHHHHHHHHHHHHHHHHHHHH-SS-SS--